Protein AF-A0A2U1XRM4-F1 (afdb_monomer_lite)

pLDDT: mean 94.79, std 5.96, range [63.81, 98.62]

Radius of gyration: 13.62 Å; chains: 1; bounding box: 28×31×37 Å

Structure (mmCIF, N/CA/C/O backbone):
data_AF-A0A2U1XRM4-F1
#
_entry.id   AF-A0A2U1XRM4-F1
#
loop_
_atom_site.group_PDB
_atom_site.id
_atom_site.type_symbol
_atom_site.label_atom_id
_atom_site.label_alt_id
_atom_site.label_comp_id
_atom_site.label_asym_id
_atom_site.label_entity_id
_atom_site.label_seq_id
_atom_site.pdbx_PDB_ins_code
_atom_site.Cartn_x
_atom_site.Cartn_y
_atom_site.Cartn_z
_atom_site.occupancy
_atom_site.B_iso_or_equiv
_atom_site.auth_seq_id
_atom_site.auth_comp_id
_atom_site.auth_asym_id
_atom_site.auth_atom_id
_atom_site.pdbx_PDB_model_num
ATOM 1 N N . MET A 1 1 ? -5.934 -9.356 20.407 1.00 68.31 1 MET A N 1
ATOM 2 C CA . MET A 1 1 ? -4.690 -8.713 19.932 1.00 68.31 1 MET A CA 1
ATOM 3 C C . MET A 1 1 ? -5.066 -7.743 18.836 1.00 68.31 1 MET A C 1
ATOM 5 O O . MET A 1 1 ? -5.880 -8.115 17.998 1.00 68.31 1 MET A O 1
ATOM 9 N N . THR A 1 2 ? -4.521 -6.530 18.866 1.00 85.44 2 THR A N 1
ATOM 10 C CA . THR A 1 2 ? -4.660 -5.572 17.763 1.00 85.44 2 THR A CA 1
ATOM 11 C C . THR A 1 2 ? -3.985 -6.150 16.524 1.00 85.44 2 THR A C 1
ATOM 13 O O . THR A 1 2 ? -2.860 -6.638 16.618 1.00 85.44 2 THR A O 1
ATOM 16 N N . LYS A 1 3 ? -4.682 -6.158 15.387 1.00 94.06 3 LYS A N 1
ATOM 17 C CA . LYS A 1 3 ? -4.118 -6.610 14.112 1.00 94.06 3 LYS A CA 1
ATOM 18 C C . LYS A 1 3 ? -3.291 -5.484 13.502 1.00 94.06 3 LYS A C 1
ATOM 20 O O . LYS A 1 3 ? -3.666 -4.318 13.617 1.00 94.06 3 LYS A O 1
ATOM 25 N N . ILE A 1 4 ? -2.186 -5.849 12.863 1.00 95.44 4 ILE A N 1
ATOM 26 C CA . ILE A 1 4 ? -1.272 -4.902 12.228 1.00 95.44 4 ILE A CA 1
ATOM 27 C C . ILE A 1 4 ? -1.411 -5.017 10.711 1.00 95.44 4 ILE A C 1
ATOM 29 O O . ILE A 1 4 ? -1.248 -6.105 10.156 1.00 95.44 4 ILE A O 1
ATOM 33 N N . LEU A 1 5 ? -1.691 -3.897 10.049 1.00 97.06 5 LEU A N 1
ATOM 34 C CA . LEU A 1 5 ? -1.622 -3.765 8.596 1.00 97.06 5 LEU A CA 1
ATOM 35 C C . LEU A 1 5 ? -0.330 -3.029 8.244 1.00 97.06 5 LEU A C 1
ATOM 37 O O . LEU A 1 5 ? -0.226 -1.828 8.482 1.00 97.06 5 LEU A O 1
ATOM 41 N N . ALA A 1 6 ? 0.645 -3.732 7.678 1.00 97.44 6 ALA A N 1
ATOM 42 C CA . ALA A 1 6 ? 1.865 -3.115 7.178 1.00 97.44 6 ALA A CA 1
ATOM 43 C C . ALA A 1 6 ? 1.709 -2.761 5.695 1.00 97.44 6 ALA A C 1
ATOM 45 O O . ALA A 1 6 ? 1.198 -3.558 4.908 1.00 97.44 6 ALA A O 1
ATOM 46 N N . LEU A 1 7 ? 2.165 -1.580 5.293 1.00 97.94 7 LEU A N 1
ATOM 47 C CA . LEU A 1 7 ? 2.105 -1.113 3.913 1.00 97.94 7 LEU A CA 1
ATOM 48 C C . LEU A 1 7 ? 3.434 -0.506 3.490 1.00 97.94 7 LEU A C 1
ATOM 50 O O . LEU A 1 7 ? 4.063 0.214 4.259 1.00 97.94 7 LEU A O 1
ATOM 54 N N . ASP A 1 8 ? 3.838 -0.769 2.255 1.00 97.75 8 ASP A N 1
ATOM 55 C CA . ASP A 1 8 ? 4.970 -0.092 1.637 1.00 97.75 8 ASP A CA 1
ATOM 56 C C . ASP A 1 8 ? 4.626 1.372 1.337 1.00 97.75 8 ASP A C 1
ATOM 58 O O . ASP A 1 8 ? 3.667 1.671 0.625 1.00 97.75 8 ASP A O 1
ATOM 62 N N . GLY A 1 9 ? 5.411 2.287 1.895 1.00 96.81 9 GLY A N 1
ATOM 63 C CA . GLY A 1 9 ? 5.320 3.723 1.655 1.00 96.81 9 GLY A CA 1
ATOM 64 C C . GLY A 1 9 ? 6.439 4.261 0.771 1.00 96.81 9 GLY A C 1
ATOM 65 O O . GLY A 1 9 ? 6.634 5.479 0.719 1.00 96.81 9 GLY A O 1
ATOM 66 N N . SER A 1 10 ? 7.196 3.393 0.098 1.00 96.25 10 SER A N 1
ATOM 67 C CA . SER A 1 10 ? 8.307 3.827 -0.735 1.00 96.25 10 SER A CA 1
ATOM 68 C C . SER A 1 10 ? 7.783 4.536 -1.990 1.00 96.25 10 SER A C 1
ATOM 70 O O . SER A 1 10 ? 6.912 4.046 -2.709 1.00 96.25 10 SER A O 1
ATOM 72 N N . GLU A 1 11 ? 8.319 5.717 -2.285 1.00 97.00 11 GLU A N 1
ATOM 73 C CA . GLU A 1 11 ? 8.013 6.451 -3.515 1.00 97.00 11 GLU A CA 1
ATOM 74 C C . GLU A 1 11 ? 9.293 6.592 -4.327 1.00 97.00 11 GLU A C 1
ATOM 76 O O . GLU A 1 11 ? 10.258 7.224 -3.895 1.00 97.00 11 GLU A O 1
ATOM 81 N N . SER A 1 12 ? 9.333 5.935 -5.485 1.00 95.56 12 SER A N 1
ATOM 82 C CA . SER A 1 12 ? 10.528 5.880 -6.323 1.00 95.56 12 SER A CA 1
ATOM 83 C C . SER A 1 12 ? 10.185 5.481 -7.760 1.00 95.56 12 SER A C 1
ATOM 85 O O . SER A 1 12 ? 9.026 5.350 -8.153 1.00 95.56 12 SER A O 1
ATOM 87 N N . ILE A 1 13 ? 11.212 5.210 -8.570 1.00 94.31 13 ILE A N 1
ATOM 88 C CA . ILE A 1 13 ? 11.011 4.608 -9.895 1.00 94.31 13 ILE A CA 1
ATOM 89 C C . ILE A 1 13 ? 10.298 3.245 -9.818 1.00 94.31 13 ILE A C 1
ATOM 91 O O . ILE A 1 13 ? 9.657 2.850 -10.792 1.00 94.31 13 ILE A O 1
ATOM 95 N N . HIS A 1 14 ? 10.369 2.559 -8.671 1.00 95.25 14 HIS A N 1
ATOM 96 C CA . HIS A 1 14 ? 9.743 1.257 -8.438 1.00 95.25 14 HIS A CA 1
ATOM 97 C C . HIS A 1 14 ? 8.573 1.310 -7.454 1.00 95.25 14 HIS A C 1
ATOM 99 O O . HIS A 1 14 ? 7.599 0.601 -7.674 1.00 95.25 14 HIS A O 1
ATOM 105 N N . GLY A 1 15 ? 8.654 2.123 -6.403 1.00 93.19 15 GLY A N 1
ATOM 106 C CA . GLY A 1 15 ? 7.620 2.240 -5.372 1.00 93.19 15 GLY A CA 1
ATOM 107 C C . GLY A 1 15 ? 6.494 3.187 -5.780 1.00 93.19 15 GLY A C 1
ATOM 108 O O . GLY A 1 15 ? 6.696 4.082 -6.606 1.00 93.19 15 GLY A O 1
ATOM 109 N N . ARG A 1 16 ? 5.293 2.974 -5.239 1.00 98.06 16 ARG A N 1
ATOM 110 C CA . ARG A 1 16 ? 4.104 3.812 -5.481 1.00 98.06 16 ARG A CA 1
ATOM 111 C C . ARG A 1 16 ? 3.428 4.210 -4.170 1.00 98.06 16 ARG A C 1
ATOM 113 O O . ARG A 1 16 ? 2.209 4.075 -4.028 1.00 98.06 16 ARG A O 1
ATOM 120 N N . GLY A 1 17 ? 4.217 4.707 -3.223 1.00 97.38 17 GLY A N 1
ATOM 121 C CA . GLY A 1 17 ? 3.771 5.175 -1.916 1.00 97.38 17 GLY A CA 1
ATOM 122 C C . GLY A 1 17 ? 2.558 6.104 -1.995 1.00 97.38 17 GLY A C 1
ATOM 123 O O . GLY A 1 17 ? 1.590 5.887 -1.274 1.00 97.38 17 GLY A O 1
ATOM 124 N N . PHE A 1 18 ? 2.507 7.059 -2.932 1.00 98.19 18 PHE A N 1
ATOM 125 C CA . PHE A 1 18 ? 1.324 7.927 -3.067 1.00 98.19 18 PHE A CA 1
ATOM 126 C C . PHE A 1 18 ? 0.036 7.191 -3.441 1.00 98.19 18 PHE A C 1
ATOM 128 O O . PHE A 1 18 ? -1.041 7.557 -2.962 1.00 98.19 18 PHE A O 1
ATOM 135 N N . LEU A 1 19 ? 0.115 6.160 -4.288 1.00 98.19 19 LEU A N 1
ATOM 136 C CA . LEU A 1 19 ? -1.056 5.342 -4.613 1.00 98.19 19 LEU A CA 1
ATOM 137 C C . LEU A 1 19 ? -1.492 4.513 -3.407 1.00 98.19 19 LEU A C 1
ATOM 139 O O . LEU A 1 19 ? -2.693 4.379 -3.177 1.00 98.19 19 LEU A O 1
ATOM 143 N N . VAL A 1 20 ? -0.541 4.022 -2.610 1.00 98.44 20 VAL A N 1
ATOM 144 C CA . VAL A 1 20 ? -0.841 3.336 -1.349 1.00 98.44 20 VAL A CA 1
ATOM 145 C C . VAL A 1 20 ? -1.555 4.288 -0.387 1.00 98.44 20 VAL A C 1
ATOM 147 O O . VAL A 1 20 ? -2.641 3.951 0.077 1.00 98.44 20 VAL A O 1
ATOM 150 N N . VAL A 1 21 ? -1.049 5.507 -0.164 1.00 98.19 21 VAL A N 1
ATOM 151 C CA . VAL A 1 21 ? -1.734 6.508 0.682 1.00 98.19 21 VAL A CA 1
ATOM 152 C C . VAL A 1 21 ? -3.132 6.822 0.148 1.00 98.19 21 VAL A C 1
ATOM 154 O O . VAL A 1 21 ? -4.107 6.800 0.896 1.00 98.19 21 VAL A O 1
ATOM 157 N N . SER A 1 22 ? -3.259 7.034 -1.163 1.00 98.44 22 SER A N 1
ATOM 158 C CA . SER A 1 22 ? -4.551 7.308 -1.806 1.00 98.44 22 SER A CA 1
ATOM 159 C C . SER A 1 22 ? -5.548 6.162 -1.624 1.00 98.44 22 SER A C 1
ATOM 161 O O . SER A 1 22 ? -6.750 6.399 -1.524 1.00 98.44 22 SER A O 1
ATOM 163 N N . SER A 1 23 ? -5.067 4.917 -1.570 1.00 98.50 23 SER A N 1
ATOM 164 C CA . SER A 1 23 ? -5.916 3.739 -1.382 1.00 98.50 23 SER A CA 1
ATOM 165 C C . SER A 1 23 ? -6.539 3.655 0.013 1.00 98.50 23 SER A C 1
ATOM 167 O O . SER A 1 23 ? -7.647 3.138 0.150 1.00 98.50 23 SER A O 1
ATOM 169 N N . LEU A 1 24 ? -5.884 4.228 1.031 1.00 98.19 24 LEU A N 1
ATOM 170 C CA . LEU A 1 24 ? -6.375 4.218 2.411 1.00 98.19 24 LEU A CA 1
ATOM 171 C C . LEU A 1 24 ? -7.701 4.967 2.564 1.00 98.19 24 LEU A C 1
ATOM 173 O O . LEU A 1 24 ? -8.576 4.518 3.303 1.00 98.19 24 LEU A O 1
ATOM 177 N N . TYR A 1 25 ? -7.902 6.059 1.815 1.00 98.12 25 TYR A N 1
ATOM 178 C CA . TYR A 1 25 ? -9.168 6.806 1.804 1.00 98.12 25 TYR A CA 1
ATOM 179 C C . TYR A 1 25 ? -10.373 5.942 1.394 1.00 98.12 25 TYR A C 1
ATOM 181 O O . TYR A 1 25 ? -11.505 6.246 1.763 1.00 98.12 25 TYR A O 1
ATOM 189 N N . TRP A 1 26 ? -10.144 4.843 0.672 1.00 97.94 26 TRP A N 1
ATOM 190 C CA . TRP A 1 26 ? -11.194 3.935 0.207 1.00 97.94 26 TRP A CA 1
ATOM 191 C C . TRP A 1 26 ? -11.470 2.767 1.157 1.00 97.94 26 TRP A C 1
ATOM 193 O O . TRP A 1 26 ? -12.375 1.971 0.901 1.00 97.94 26 TRP A O 1
ATOM 203 N N . CYS A 1 27 ? -10.721 2.659 2.256 1.00 96.31 27 CYS A N 1
ATOM 204 C CA . CYS A 1 27 ? -10.906 1.611 3.254 1.00 96.31 27 CYS A CA 1
ATOM 205 C C . CYS A 1 27 ? -10.895 2.108 4.705 1.00 96.31 27 CYS A C 1
ATOM 207 O O . CYS A 1 27 ? -10.873 1.273 5.602 1.00 96.31 27 CYS A O 1
ATOM 209 N N . VAL A 1 28 ? -10.991 3.425 4.940 1.00 96.94 28 VAL A N 1
ATOM 210 C CA . VAL A 1 28 ? -10.981 4.073 6.272 1.00 96.94 28 VAL A CA 1
ATOM 211 C C . VAL A 1 28 ? -11.837 3.334 7.303 1.00 96.94 28 VAL A C 1
ATOM 213 O O . VAL A 1 28 ? -11.356 3.019 8.385 1.00 96.94 28 VAL A O 1
ATOM 216 N N . GLU A 1 29 ? -13.078 2.998 6.946 1.00 94.94 29 GLU A N 1
ATOM 217 C CA . GLU A 1 29 ? -14.032 2.290 7.815 1.00 94.94 29 GLU A CA 1
ATOM 218 C C . GLU A 1 29 ? -13.521 0.933 8.325 1.00 94.94 29 GLU A C 1
ATOM 220 O O . GLU A 1 29 ? -13.876 0.507 9.416 1.00 94.94 29 GLU A O 1
ATOM 225 N N . ALA A 1 30 ? -12.687 0.240 7.548 1.00 94.44 30 ALA A N 1
ATOM 226 C CA . ALA A 1 30 ? -12.128 -1.053 7.928 1.00 94.44 30 ALA A CA 1
ATOM 227 C C . ALA A 1 30 ? -10.828 -0.930 8.729 1.00 94.44 30 ALA A C 1
ATOM 229 O O . ALA A 1 30 ? -10.369 -1.925 9.278 1.00 94.44 30 ALA A O 1
ATOM 230 N N . LEU A 1 31 ? -10.237 0.264 8.807 1.00 94.44 31 LEU A N 1
ATOM 231 C CA . LEU A 1 31 ? -9.013 0.511 9.573 1.00 94.44 31 LEU A CA 1
ATOM 232 C C . LEU A 1 31 ? -9.299 0.803 11.053 1.00 94.44 31 LEU A C 1
ATOM 234 O O . LEU A 1 31 ? -8.364 0.942 11.842 1.00 94.44 31 LEU A O 1
ATOM 238 N N . GLU A 1 32 ? -10.570 0.892 11.455 1.00 91.75 32 GLU A N 1
ATOM 239 C CA . GLU A 1 32 ? -10.937 1.102 12.852 1.00 91.75 32 GLU A CA 1
ATOM 240 C C . GLU A 1 32 ? -10.409 -0.042 13.734 1.00 91.75 32 GLU A C 1
ATOM 242 O O . GLU A 1 32 ? -10.683 -1.220 13.509 1.00 91.75 32 GLU A O 1
ATOM 247 N N . GLY A 1 33 ? -9.614 0.308 14.749 1.00 90.31 33 GLY A N 1
ATOM 248 C CA . GLY A 1 33 ? -9.001 -0.667 15.655 1.00 90.31 33 GLY A CA 1
ATOM 249 C C . GLY A 1 33 ? -7.821 -1.453 15.067 1.00 90.31 33 GLY A C 1
ATOM 250 O O . GLY A 1 33 ? -7.344 -2.379 15.724 1.00 90.31 33 GLY A O 1
ATOM 251 N N . ILE A 1 34 ? -7.330 -1.091 13.876 1.00 94.38 34 ILE A N 1
ATOM 252 C CA . ILE A 1 34 ? -6.145 -1.678 13.235 1.00 94.38 34 ILE A CA 1
ATOM 253 C C . ILE A 1 34 ? -4.923 -0.782 13.475 1.00 94.38 34 ILE A C 1
ATOM 255 O O . ILE A 1 34 ? -5.001 0.437 13.338 1.00 94.38 34 ILE A O 1
ATOM 259 N N . ASP A 1 35 ? -3.778 -1.381 13.814 1.00 94.06 35 ASP A N 1
ATOM 260 C CA . ASP A 1 35 ? -2.488 -0.676 13.820 1.00 94.06 35 ASP A CA 1
ATOM 261 C C . ASP A 1 35 ? -1.935 -0.653 12.391 1.00 94.06 35 ASP A C 1
ATOM 263 O O . ASP A 1 35 ? -1.451 -1.667 11.884 1.00 94.06 35 ASP A O 1
ATOM 267 N N . VAL A 1 36 ? -2.056 0.485 11.710 1.00 96.12 36 VAL A N 1
ATOM 268 C CA . VAL A 1 36 ? -1.562 0.631 10.339 1.00 96.12 36 VAL A CA 1
ATOM 269 C C . VAL A 1 36 ? -0.146 1.198 10.364 1.00 96.12 36 VAL A C 1
ATOM 271 O O . VAL A 1 36 ? 0.098 2.302 10.858 1.00 96.12 36 VAL A O 1
ATOM 274 N N . ARG A 1 37 ? 0.796 0.450 9.792 1.00 96.38 37 ARG A N 1
ATOM 275 C CA . ARG A 1 37 ? 2.214 0.805 9.721 1.00 96.38 37 ARG A CA 1
ATOM 276 C C . ARG A 1 37 ? 2.611 1.075 8.283 1.00 96.38 37 ARG A C 1
ATOM 278 O O . ARG A 1 37 ? 2.413 0.219 7.428 1.00 96.38 37 ARG A O 1
ATOM 285 N N . ILE A 1 38 ? 3.199 2.236 8.028 1.00 97.00 38 ILE A N 1
ATOM 286 C CA . ILE A 1 38 ? 3.717 2.594 6.708 1.00 97.00 38 ILE A CA 1
ATOM 287 C C . ILE A 1 38 ? 5.239 2.499 6.752 1.00 97.00 38 ILE A C 1
ATOM 289 O O . ILE A 1 38 ? 5.893 3.258 7.470 1.00 97.00 38 ILE A O 1
ATOM 293 N N . LEU A 1 39 ? 5.782 1.527 6.029 1.00 96.12 39 LEU A N 1
ATOM 294 C CA . LEU A 1 39 ? 7.196 1.168 6.017 1.00 96.12 39 LEU A CA 1
ATOM 295 C C . LEU A 1 39 ? 7.936 1.907 4.897 1.00 96.12 39 LEU A C 1
ATOM 297 O O . LEU A 1 39 ? 7.330 2.305 3.905 1.00 96.12 39 LEU A O 1
ATOM 301 N N . ASP A 1 40 ? 9.250 2.071 5.038 1.00 94.62 40 ASP A N 1
ATOM 302 C CA . ASP A 1 40 ? 10.152 2.555 3.977 1.00 94.62 40 ASP A CA 1
ATOM 303 C C . ASP A 1 40 ? 9.806 3.952 3.413 1.00 94.62 40 ASP A C 1
ATOM 305 O O . ASP A 1 40 ? 10.190 4.320 2.295 1.00 94.62 40 ASP A O 1
ATOM 309 N N . VAL A 1 41 ? 9.112 4.779 4.204 1.00 94.56 41 VAL A N 1
ATOM 310 C CA . VAL A 1 41 ? 8.813 6.173 3.849 1.00 94.56 41 VAL A CA 1
ATOM 311 C C . VAL A 1 41 ? 10.097 6.995 3.915 1.00 94.56 41 VAL A C 1
ATOM 313 O O . VAL A 1 41 ? 10.574 7.367 4.985 1.00 94.56 41 VAL A O 1
ATOM 316 N N . THR A 1 42 ? 10.649 7.304 2.746 1.00 91.81 42 THR A N 1
ATOM 317 C CA . THR A 1 42 ? 11.847 8.151 2.595 1.00 91.81 42 THR A CA 1
ATOM 318 C C . THR A 1 42 ? 11.540 9.506 1.953 1.00 91.81 42 THR A C 1
ATOM 320 O O . THR A 1 42 ? 12.314 10.452 2.097 1.00 91.81 42 THR A O 1
ATOM 323 N N . SER A 1 43 ? 10.397 9.630 1.271 1.00 94.25 43 SER A N 1
ATOM 324 C CA . SER A 1 43 ? 9.949 10.874 0.641 1.00 94.25 43 SER A CA 1
ATOM 325 C C . SER A 1 43 ? 9.210 11.768 1.635 1.00 94.25 43 SER A C 1
ATOM 327 O O . SER A 1 43 ? 8.226 11.356 2.254 1.00 94.25 43 SER A O 1
ATOM 329 N N . ARG A 1 44 ? 9.633 13.036 1.729 1.00 95.56 44 ARG A N 1
ATOM 330 C CA . ARG A 1 44 ? 8.944 14.056 2.534 1.00 95.56 44 ARG A CA 1
ATOM 331 C C . ARG A 1 44 ? 7.508 14.285 2.066 1.00 95.56 44 ARG A C 1
ATOM 333 O O . ARG A 1 44 ? 6.641 14.553 2.892 1.00 95.56 44 ARG A O 1
ATOM 340 N N . ASP A 1 45 ? 7.254 14.174 0.769 1.00 97.12 45 ASP A N 1
ATOM 341 C CA . ASP A 1 45 ? 5.927 14.442 0.225 1.00 97.12 45 ASP A CA 1
ATOM 342 C C . ASP A 1 45 ? 4.953 13.297 0.550 1.00 97.12 45 ASP A C 1
ATOM 344 O O . ASP A 1 45 ? 3.783 13.548 0.833 1.00 97.12 45 ASP A O 1
ATOM 348 N N . VAL A 1 46 ? 5.441 12.049 0.612 1.00 97.00 46 VAL A N 1
ATOM 349 C CA . VAL A 1 46 ? 4.648 10.911 1.114 1.00 97.00 46 VAL A CA 1
ATOM 350 C C . VAL A 1 46 ? 4.347 11.084 2.598 1.00 97.00 46 VAL A C 1
ATOM 352 O O . VAL A 1 46 ? 3.200 10.909 3.001 1.00 97.00 46 VAL A O 1
ATOM 355 N N . GLN A 1 47 ? 5.339 11.482 3.404 1.00 97.06 47 GLN A N 1
ATOM 356 C CA . GLN A 1 47 ? 5.114 11.790 4.820 1.00 97.06 47 GLN A CA 1
ATOM 357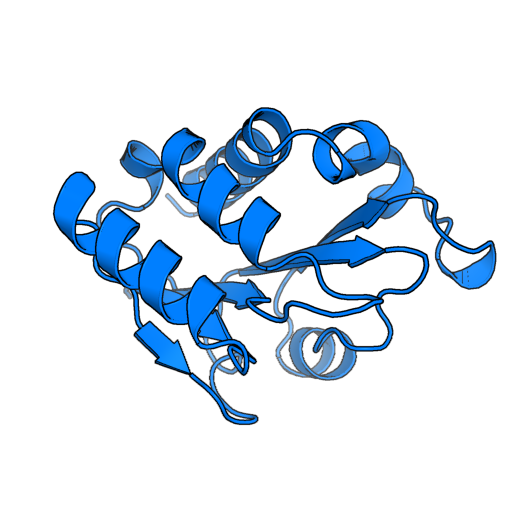 C C . GLN A 1 47 ? 4.030 12.863 4.990 1.00 97.06 47 GLN A C 1
ATOM 359 O O . GLN A 1 47 ? 3.112 12.681 5.782 1.00 97.06 47 GLN A O 1
ATOM 364 N N . LEU A 1 48 ? 4.086 13.945 4.207 1.00 97.94 48 LEU A N 1
ATOM 365 C CA . LEU A 1 48 ? 3.075 15.001 4.254 1.00 97.94 48 LEU A CA 1
ATOM 366 C C . LEU A 1 48 ? 1.681 14.483 3.865 1.00 97.94 48 LEU A C 1
ATOM 368 O O . LEU A 1 48 ? 0.697 14.843 4.506 1.00 97.94 48 LEU A O 1
ATOM 372 N N . ALA A 1 49 ? 1.581 13.626 2.846 1.00 98.31 49 ALA A N 1
ATOM 373 C CA . ALA A 1 49 ? 0.309 13.019 2.454 1.00 98.31 49 ALA A CA 1
ATOM 374 C C . ALA A 1 49 ? -0.268 12.110 3.554 1.00 98.31 49 ALA A C 1
ATOM 376 O O . ALA A 1 49 ? -1.475 12.113 3.783 1.00 98.31 49 ALA A O 1
ATOM 377 N N . LEU A 1 50 ? 0.588 11.370 4.265 1.00 98.12 50 LEU A N 1
ATOM 378 C CA . LEU A 1 50 ? 0.194 10.568 5.424 1.00 98.12 50 LEU A CA 1
ATOM 379 C C . LEU A 1 50 ? -0.291 11.446 6.583 1.00 98.12 50 LEU A C 1
ATOM 381 O O . LEU A 1 50 ? -1.305 11.130 7.200 1.00 98.12 50 LEU A O 1
ATOM 385 N N . ASP A 1 51 ? 0.389 12.560 6.857 1.00 97.75 51 ASP A N 1
ATOM 386 C CA . ASP A 1 51 ? -0.022 13.510 7.895 1.00 97.75 51 ASP A CA 1
ATOM 387 C C . ASP A 1 51 ? -1.397 14.121 7.579 1.00 97.75 51 ASP A C 1
ATOM 389 O O . ASP A 1 51 ? -2.256 14.197 8.460 1.00 97.75 51 ASP A O 1
ATOM 393 N N . VAL A 1 52 ? -1.636 14.488 6.314 1.00 98.25 52 VAL A N 1
ATOM 394 C CA . VAL A 1 52 ? -2.946 14.967 5.837 1.00 98.25 52 VAL A CA 1
ATOM 395 C C . VAL A 1 52 ? -4.012 13.885 5.987 1.00 98.25 52 VAL A C 1
ATOM 397 O O . VAL A 1 52 ? -5.067 14.159 6.549 1.00 98.25 52 VAL A O 1
ATOM 400 N N . PHE A 1 53 ? -3.727 12.645 5.582 1.00 98.00 53 PHE A N 1
ATOM 401 C CA . PHE A 1 53 ? -4.661 11.530 5.751 1.00 98.00 53 PHE A CA 1
ATOM 402 C C . PHE A 1 53 ? -5.057 11.320 7.220 1.00 98.00 53 PHE A C 1
ATOM 404 O O . PHE A 1 53 ? -6.241 11.160 7.524 1.00 98.00 53 PHE A O 1
ATOM 411 N N . GLN A 1 54 ? -4.089 11.341 8.143 1.00 97.31 54 GLN A N 1
ATOM 412 C CA . GLN A 1 54 ? -4.371 11.196 9.574 1.00 97.31 54 GLN A CA 1
ATOM 413 C C . GLN A 1 54 ? -5.229 12.349 10.102 1.00 97.31 54 GLN A C 1
ATOM 415 O O . GLN A 1 54 ? -6.135 12.122 10.905 1.00 97.31 54 GLN A O 1
ATOM 420 N N . TRP A 1 55 ? -4.961 13.579 9.654 1.00 97.56 55 TRP A N 1
ATOM 421 C CA . TRP A 1 55 ? -5.742 14.753 10.036 1.00 97.56 55 TRP A CA 1
ATOM 422 C C . TRP A 1 55 ? -7.180 14.694 9.496 1.00 97.56 55 TRP A C 1
ATOM 424 O O . TRP A 1 55 ? -8.117 14.925 10.257 1.00 97.56 55 TRP A O 1
ATOM 434 N N . ASP A 1 56 ? -7.354 14.326 8.224 1.00 98.12 56 ASP A N 1
ATOM 435 C CA . ASP A 1 56 ? -8.656 14.248 7.548 1.00 98.12 56 ASP A CA 1
ATOM 436 C C . ASP A 1 56 ? -9.558 13.154 8.132 1.00 98.12 56 ASP A C 1
ATOM 438 O O . ASP A 1 56 ? -10.770 13.331 8.258 1.00 98.12 56 ASP A O 1
ATOM 442 N N . THR A 1 57 ? -8.979 11.988 8.433 1.00 96.81 57 THR A N 1
ATOM 443 C CA . THR A 1 57 ? -9.746 10.765 8.727 1.00 96.81 57 THR A CA 1
ATOM 444 C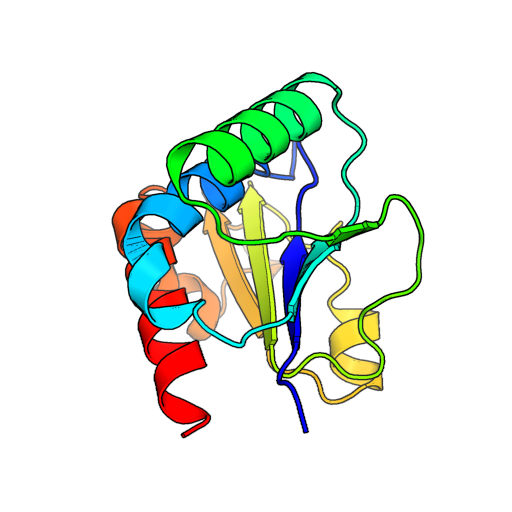 C . THR A 1 57 ? -9.752 10.382 10.202 1.00 96.81 57 THR A C 1
ATOM 446 O O . THR A 1 57 ? -10.593 9.592 10.628 1.00 96.81 57 THR A O 1
ATOM 449 N N . GLY A 1 58 ? -8.804 10.896 10.990 1.00 95.94 58 GLY A N 1
ATOM 450 C CA . GLY A 1 58 ? -8.585 10.487 12.377 1.00 95.94 58 GLY A CA 1
ATOM 451 C C . GLY A 1 58 ? -7.986 9.083 12.545 1.00 95.94 58 GLY A C 1
ATOM 452 O O . GLY A 1 58 ? -7.725 8.674 13.680 1.00 95.94 58 GLY A O 1
ATOM 453 N N . VAL A 1 59 ? -7.741 8.343 11.455 1.00 94.94 59 VAL A N 1
ATOM 454 C CA . VAL A 1 59 ? -7.058 7.043 11.496 1.00 94.94 59 VAL A CA 1
ATOM 455 C C . VAL A 1 59 ? -5.605 7.272 11.889 1.00 94.94 59 VAL A C 1
ATOM 457 O O . VAL A 1 59 ? -4.900 8.056 11.262 1.00 94.94 59 VAL A O 1
ATOM 460 N N . ARG A 1 60 ? -5.145 6.577 12.931 1.00 92.00 60 ARG A N 1
ATOM 461 C CA . ARG A 1 60 ? -3.752 6.660 13.380 1.00 92.00 60 ARG A CA 1
ATOM 462 C C . ARG A 1 60 ? -2.882 5.733 12.546 1.00 92.00 60 ARG A C 1
ATOM 464 O O . ARG A 1 60 ? -3.175 4.546 12.437 1.00 92.00 60 ARG A O 1
ATOM 471 N N . LEU A 1 61 ? -1.800 6.281 12.015 1.00 94.12 61 LEU A N 1
ATOM 472 C CA . LEU A 1 61 ? -0.779 5.568 11.266 1.00 94.12 61 LEU A CA 1
ATOM 473 C C . LEU A 1 61 ? 0.560 5.690 11.995 1.00 94.12 61 LEU A C 1
ATOM 475 O O . LEU A 1 61 ? 0.888 6.733 12.561 1.00 94.12 61 LEU A O 1
ATOM 479 N N . THR A 1 62 ? 1.373 4.643 11.928 1.00 93.81 62 THR A N 1
ATOM 480 C CA . THR A 1 62 ? 2.762 4.696 12.388 1.00 93.81 62 THR A CA 1
ATOM 481 C C . THR A 1 62 ? 3.693 4.639 11.189 1.00 93.81 62 THR A C 1
ATOM 483 O O . THR A 1 62 ? 3.690 3.657 10.452 1.00 93.81 62 THR A O 1
ATOM 486 N N . VAL A 1 63 ? 4.524 5.662 11.002 1.00 94.12 63 VAL A N 1
ATOM 487 C CA . VAL A 1 63 ? 5.556 5.645 9.958 1.00 94.12 63 VAL A CA 1
ATOM 488 C C . VAL A 1 63 ? 6.841 5.028 10.506 1.00 94.12 63 VAL A C 1
ATOM 490 O O . VAL A 1 63 ? 7.322 5.421 11.572 1.00 94.12 63 VAL A O 1
ATOM 493 N N . ARG A 1 64 ? 7.385 4.044 9.785 1.00 86.56 64 ARG A N 1
ATOM 494 C CA . ARG A 1 64 ? 8.630 3.339 10.115 1.00 86.56 64 ARG A CA 1
ATOM 495 C C . ARG A 1 64 ? 9.625 3.480 8.958 1.00 86.56 64 ARG A C 1
ATOM 497 O O . ARG A 1 64 ? 9.417 2.878 7.906 1.00 86.56 64 ARG A O 1
ATOM 504 N N . PRO A 1 65 ? 10.681 4.293 9.112 1.00 74.19 65 PRO A N 1
ATOM 505 C CA . PRO A 1 65 ? 11.675 4.494 8.061 1.00 74.19 65 PRO A CA 1
ATOM 506 C C . PRO A 1 65 ? 12.708 3.352 7.957 1.00 74.19 65 PRO A C 1
ATOM 508 O O . PRO A 1 65 ? 13.551 3.393 7.067 1.00 74.19 65 PRO A O 1
ATOM 511 N N . ASP A 1 66 ? 12.685 2.365 8.859 1.00 71.25 66 ASP A N 1
ATOM 512 C CA . ASP A 1 66 ? 13.722 1.347 9.065 1.00 71.25 66 ASP A CA 1
ATOM 513 C C . ASP A 1 66 ? 13.214 -0.103 8.977 1.00 71.25 66 ASP A C 1
ATOM 515 O O . ASP A 1 66 ? 12.014 -0.357 8.892 1.00 71.25 66 ASP A O 1
ATOM 519 N N . ALA A 1 67 ? 14.158 -1.055 8.950 1.00 63.81 67 ALA A N 1
ATOM 520 C CA . ALA A 1 67 ? 14.003 -2.471 8.581 1.00 63.81 67 ALA A CA 1
ATOM 521 C C . ALA A 1 67 ? 13.103 -3.331 9.495 1.00 63.81 67 ALA A C 1
ATOM 523 O O . ALA A 1 67 ? 12.952 -4.517 9.232 1.00 63.81 67 ALA A O 1
ATOM 524 N N . GLU A 1 68 ? 12.486 -2.757 10.524 1.00 77.50 68 GLU A N 1
ATOM 525 C CA . GLU A 1 68 ? 11.605 -3.470 11.455 1.00 77.50 68 GLU A CA 1
ATOM 526 C C . GLU A 1 68 ? 10.126 -3.188 11.144 1.00 77.50 68 GLU A C 1
ATOM 528 O O . GLU A 1 68 ? 9.787 -2.241 10.426 1.00 77.50 68 GLU A O 1
ATOM 533 N N . GLY A 1 69 ? 9.220 -3.998 11.699 1.00 79.06 69 GLY A N 1
ATOM 534 C CA . GLY A 1 69 ? 7.785 -3.697 11.689 1.00 79.06 69 GLY A CA 1
ATOM 535 C C . GLY A 1 69 ? 6.885 -4.738 11.034 1.00 79.06 69 GLY A C 1
ATOM 536 O O . GLY A 1 69 ? 5.662 -4.568 11.110 1.00 79.06 69 GLY A O 1
ATOM 537 N N . LEU A 1 70 ? 7.452 -5.805 10.457 1.00 91.56 70 LEU A N 1
ATOM 538 C CA . LEU A 1 70 ? 6.692 -6.938 9.918 1.00 91.56 70 LEU A CA 1
ATOM 539 C C . LEU A 1 70 ? 6.490 -8.090 10.906 1.00 91.56 70 LEU A C 1
ATOM 541 O O . LEU A 1 70 ? 5.621 -8.916 10.638 1.00 91.56 70 LEU A O 1
ATOM 545 N N . GLU A 1 71 ? 7.208 -8.155 12.036 1.00 87.56 71 GLU A N 1
ATOM 546 C CA . GLU A 1 71 ? 7.262 -9.376 12.865 1.00 87.56 71 GLU A CA 1
ATOM 547 C C . GLU A 1 71 ? 5.915 -9.821 13.467 1.00 87.56 71 GLU A C 1
ATOM 549 O O . GLU A 1 71 ? 5.779 -10.980 13.844 1.00 87.56 71 GLU A O 1
ATOM 554 N N . ASP A 1 72 ? 4.907 -8.945 13.476 1.00 89.19 72 ASP A N 1
ATOM 555 C CA . ASP A 1 72 ? 3.541 -9.222 13.948 1.00 89.19 72 ASP A CA 1
ATOM 556 C C . ASP A 1 72 ? 2.457 -8.771 12.943 1.00 89.19 72 ASP A C 1
ATOM 558 O O . ASP A 1 72 ? 1.277 -8.630 13.287 1.00 89.19 72 ASP A O 1
ATOM 562 N N . ALA A 1 73 ? 2.843 -8.479 11.697 1.00 95.31 73 ALA A N 1
ATOM 563 C CA . ALA A 1 73 ? 1.909 -8.012 10.680 1.00 95.31 73 ALA A CA 1
ATOM 564 C C . ALA A 1 73 ? 0.912 -9.115 10.293 1.00 95.31 73 ALA A C 1
ATOM 566 O O . ALA A 1 73 ? 1.278 -10.244 9.986 1.00 95.31 73 ALA A O 1
ATOM 567 N N . ALA A 1 74 ? -0.376 -8.776 10.258 1.00 96.50 74 ALA A N 1
ATOM 568 C CA . ALA A 1 74 ? -1.415 -9.672 9.756 1.00 96.50 74 ALA A CA 1
ATOM 569 C C . ALA A 1 74 ? -1.511 -9.648 8.220 1.00 96.50 74 ALA A C 1
ATOM 571 O O . ALA A 1 74 ? -2.086 -10.560 7.631 1.00 96.50 74 ALA A O 1
ATOM 572 N N . LEU A 1 75 ? -0.969 -8.605 7.583 1.00 97.62 75 LEU A N 1
ATOM 573 C CA . LEU A 1 75 ? -0.807 -8.462 6.137 1.00 97.62 75 LEU A CA 1
ATOM 574 C C . LEU A 1 75 ? 0.270 -7.418 5.845 1.00 97.62 75 LEU A C 1
ATOM 576 O O . LEU A 1 75 ? 0.353 -6.404 6.541 1.00 97.62 75 LEU A O 1
ATOM 580 N N . TYR A 1 76 ? 1.030 -7.649 4.778 1.00 98.00 76 TYR A N 1
ATOM 581 C CA . TYR A 1 76 ? 1.903 -6.657 4.160 1.00 98.00 76 TYR A CA 1
ATOM 582 C C . TYR A 1 76 ? 1.424 -6.327 2.742 1.00 98.00 76 TYR A C 1
ATOM 584 O O . TYR A 1 76 ? 1.281 -7.216 1.905 1.00 98.00 76 TYR A O 1
ATOM 592 N N . GLY A 1 77 ? 1.147 -5.058 2.456 1.00 97.94 77 GLY A N 1
ATOM 593 C CA . GLY A 1 77 ? 0.652 -4.615 1.153 1.00 97.94 77 GLY A CA 1
ATOM 594 C C . GLY A 1 77 ? 1.560 -3.597 0.475 1.00 97.94 77 GLY A C 1
ATOM 595 O O . GLY A 1 77 ? 2.282 -2.859 1.135 1.00 97.94 77 GLY A O 1
ATOM 596 N N . GLY A 1 78 ? 1.501 -3.517 -0.851 1.00 98.19 78 GLY A N 1
ATOM 597 C CA . GLY A 1 78 ? 2.235 -2.497 -1.595 1.00 98.19 78 GLY A CA 1
ATOM 598 C C . GLY A 1 78 ? 1.838 -2.424 -3.061 1.00 98.19 78 GLY A C 1
ATOM 599 O O . GLY A 1 78 ? 1.296 -3.378 -3.630 1.00 98.19 78 GLY A O 1
ATOM 600 N N . ILE A 1 79 ? 2.132 -1.280 -3.676 1.00 98.62 79 ILE A N 1
ATOM 601 C CA . ILE A 1 79 ? 1.989 -1.073 -5.116 1.00 98.62 79 ILE A CA 1
ATOM 602 C C . ILE A 1 79 ? 3.376 -0.773 -5.686 1.00 98.62 79 ILE A C 1
ATOM 604 O O . ILE A 1 79 ? 4.065 0.133 -5.225 1.00 98.62 79 ILE A O 1
ATOM 608 N N . ALA A 1 80 ? 3.775 -1.530 -6.703 1.00 98.31 80 ALA A N 1
ATOM 609 C CA . ALA A 1 80 ? 5.078 -1.422 -7.346 1.00 98.31 80 ALA A CA 1
ATOM 610 C C . ALA A 1 80 ? 4.956 -1.139 -8.851 1.00 98.31 80 ALA A C 1
ATOM 612 O O . ALA A 1 80 ? 3.897 -1.303 -9.454 1.00 98.31 80 ALA A O 1
ATOM 613 N N . PHE A 1 81 ? 6.063 -0.765 -9.485 1.00 98.12 81 PHE A N 1
ATOM 614 C CA . PHE A 1 81 ? 6.189 -0.582 -10.927 1.00 98.12 81 PHE A CA 1
ATOM 615 C C . PHE A 1 81 ? 7.303 -1.447 -11.492 1.00 98.12 81 PHE A C 1
ATOM 617 O O . PHE A 1 81 ? 8.470 -1.331 -11.103 1.00 98.12 81 PHE A O 1
ATOM 624 N N . ARG A 1 82 ? 6.927 -2.294 -12.454 1.00 97.62 82 ARG A N 1
ATOM 625 C CA . ARG A 1 82 ? 7.729 -3.325 -13.126 1.00 97.62 82 ARG A CA 1
ATOM 626 C C . ARG A 1 82 ? 8.305 -4.416 -12.227 1.00 97.62 82 ARG A C 1
ATOM 628 O O . ARG A 1 82 ? 8.300 -5.569 -12.640 1.00 97.62 82 ARG A O 1
ATOM 635 N N . SER A 1 83 ? 8.795 -4.075 -11.039 1.00 96.75 83 SER A N 1
ATOM 636 C CA . SER A 1 83 ? 9.483 -4.979 -10.125 1.00 96.75 83 SER A CA 1
ATOM 637 C C . SER A 1 83 ? 9.113 -4.699 -8.675 1.00 96.75 83 SER A C 1
ATOM 639 O O . SER A 1 83 ? 9.129 -3.551 -8.229 1.00 96.75 83 SER A O 1
ATOM 641 N N . ALA A 1 84 ? 8.852 -5.770 -7.930 1.00 96.56 84 ALA A N 1
ATOM 642 C CA . ALA A 1 84 ? 8.624 -5.747 -6.489 1.00 96.56 84 ALA A CA 1
ATOM 643 C C . ALA A 1 84 ? 9.898 -6.069 -5.681 1.00 96.56 84 ALA A C 1
ATOM 645 O O . ALA A 1 84 ? 9.819 -6.323 -4.486 1.00 96.56 84 ALA A O 1
ATOM 646 N N . ALA A 1 85 ? 11.084 -6.034 -6.302 1.00 96.31 85 ALA A N 1
ATOM 647 C CA . ALA A 1 85 ? 12.347 -6.371 -5.634 1.00 96.31 85 ALA A CA 1
ATOM 648 C C . ALA A 1 85 ? 12.718 -5.434 -4.468 1.00 96.31 85 ALA A C 1
ATOM 650 O O . ALA A 1 85 ? 13.517 -5.813 -3.621 1.00 96.31 85 ALA A O 1
ATOM 651 N N . HIS A 1 86 ? 12.166 -4.218 -4.441 1.00 95.00 86 HIS A N 1
ATOM 652 C CA . HIS A 1 86 ? 12.349 -3.273 -3.338 1.00 95.00 86 HIS A CA 1
ATOM 653 C C . HIS A 1 86 ? 11.434 -3.569 -2.142 1.00 95.00 86 HIS A C 1
ATOM 655 O O . HIS A 1 86 ? 11.724 -3.114 -1.043 1.00 95.00 86 HIS A O 1
ATOM 661 N N . LEU A 1 87 ? 10.343 -4.316 -2.354 1.00 96.25 87 LEU A N 1
ATOM 662 C CA . LEU A 1 87 ? 9.409 -4.673 -1.295 1.00 96.25 87 LEU A CA 1
ATOM 663 C C . LEU A 1 87 ? 10.038 -5.713 -0.367 1.00 96.25 87 LEU A C 1
ATOM 665 O O . LEU A 1 87 ? 10.826 -6.568 -0.785 1.00 96.25 87 LEU A O 1
ATOM 669 N N . ARG A 1 88 ? 9.594 -5.727 0.888 1.00 95.31 88 ARG A N 1
ATOM 670 C CA . ARG A 1 88 ? 10.076 -6.644 1.932 1.00 95.31 88 ARG A CA 1
ATOM 671 C C . ARG A 1 88 ? 9.509 -8.067 1.824 1.00 95.31 88 ARG A C 1
ATOM 673 O O . ARG A 1 88 ? 9.181 -8.697 2.823 1.00 95.31 88 ARG A O 1
ATOM 680 N N . LEU A 1 89 ? 9.391 -8.616 0.613 1.00 95.88 89 LEU A N 1
ATOM 681 C CA . LEU A 1 89 ? 8.742 -9.919 0.381 1.00 95.88 89 LEU A CA 1
ATOM 682 C C . LEU A 1 89 ? 9.488 -11.083 1.040 1.00 95.88 89 LEU A C 1
ATOM 684 O O . LEU A 1 89 ? 8.860 -11.996 1.567 1.00 95.88 89 LEU A O 1
ATOM 688 N N . SER A 1 90 ? 10.822 -11.036 1.052 1.00 94.69 90 SER A N 1
ATOM 689 C CA . SER A 1 90 ? 11.647 -12.050 1.722 1.00 94.69 90 SER A CA 1
ATOM 690 C C . SER A 1 90 ? 11.486 -12.028 3.243 1.00 94.69 90 SER A C 1
ATOM 692 O O . SER A 1 90 ? 11.620 -13.061 3.892 1.00 94.69 90 SER A O 1
ATOM 694 N N . GLU A 1 91 ? 11.229 -10.855 3.822 1.00 95.00 91 GLU A N 1
ATOM 695 C CA . GLU A 1 91 ? 10.962 -10.701 5.252 1.00 95.00 91 GLU A CA 1
ATOM 696 C C . GLU A 1 91 ? 9.538 -11.145 5.579 1.00 95.00 91 GLU A C 1
ATOM 698 O O . GLU A 1 91 ? 9.366 -11.985 6.456 1.00 95.00 91 GLU A O 1
ATOM 703 N N . ALA A 1 92 ? 8.542 -10.702 4.805 1.00 96.12 92 ALA A N 1
ATOM 704 C CA . ALA A 1 92 ? 7.163 -11.160 4.944 1.00 96.12 92 ALA A CA 1
ATOM 705 C C . ALA A 1 92 ? 7.069 -12.695 4.888 1.00 96.12 92 ALA A C 1
ATOM 707 O O . ALA A 1 92 ? 6.452 -13.305 5.754 1.00 96.12 92 ALA A O 1
ATOM 708 N N . ALA A 1 93 ? 7.773 -13.331 3.945 1.00 95.81 93 ALA A N 1
ATOM 709 C CA . ALA A 1 93 ? 7.846 -14.788 3.856 1.00 95.81 93 ALA A CA 1
ATOM 710 C C . ALA A 1 93 ? 8.505 -15.446 5.082 1.00 95.81 93 ALA A C 1
ATOM 712 O O . ALA A 1 93 ? 8.097 -16.529 5.481 1.00 95.81 93 ALA A O 1
ATOM 713 N N . ARG A 1 94 ? 9.515 -14.813 5.694 1.00 95.06 94 ARG A N 1
ATOM 714 C CA . ARG A 1 94 ? 10.192 -15.336 6.896 1.00 95.06 94 ARG A CA 1
ATOM 715 C C . ARG A 1 94 ? 9.298 -15.297 8.137 1.00 95.06 94 ARG A C 1
ATOM 717 O O . ARG A 1 94 ? 9.468 -16.130 9.020 1.00 95.06 94 ARG A O 1
ATOM 724 N N . HIS A 1 95 ? 8.392 -14.325 8.200 1.00 94.88 95 HIS A N 1
ATOM 725 C CA . HIS A 1 95 ? 7.451 -14.128 9.304 1.00 94.88 95 HIS A CA 1
ATOM 726 C C . HIS A 1 95 ? 6.059 -14.719 9.021 1.00 94.88 95 HIS A C 1
ATOM 728 O O . HIS A 1 95 ? 5.129 -14.452 9.774 1.00 94.88 95 HIS A O 1
ATOM 734 N N . ASP A 1 96 ? 5.901 -15.492 7.938 1.00 95.75 96 ASP A N 1
ATOM 735 C CA . ASP A 1 96 ? 4.613 -16.038 7.486 1.00 95.75 96 ASP A CA 1
ATOM 736 C C . ASP A 1 96 ? 3.512 -14.965 7.325 1.00 95.75 96 ASP A C 1
ATOM 738 O O . ASP A 1 96 ? 2.317 -15.220 7.492 1.00 95.75 96 ASP A O 1
ATOM 742 N N . VAL A 1 97 ? 3.912 -13.742 6.966 1.00 96.50 97 VAL A N 1
ATOM 743 C CA . VAL A 1 97 ? 3.013 -12.609 6.739 1.00 96.50 97 VAL A CA 1
ATOM 744 C C . VAL A 1 97 ? 2.452 -12.702 5.317 1.00 96.50 97 VAL A C 1
ATOM 746 O O . VAL A 1 97 ? 3.219 -12.650 4.347 1.00 96.50 97 VAL A O 1
ATOM 749 N N . PRO A 1 98 ? 1.122 -12.803 5.139 1.00 96.81 98 PRO A N 1
ATOM 750 C CA . PRO A 1 98 ? 0.531 -12.801 3.809 1.00 96.81 98 PRO A CA 1
ATOM 751 C C . PRO A 1 98 ? 0.767 -11.454 3.118 1.00 96.81 98 PRO A C 1
ATOM 753 O O . PRO A 1 98 ? 0.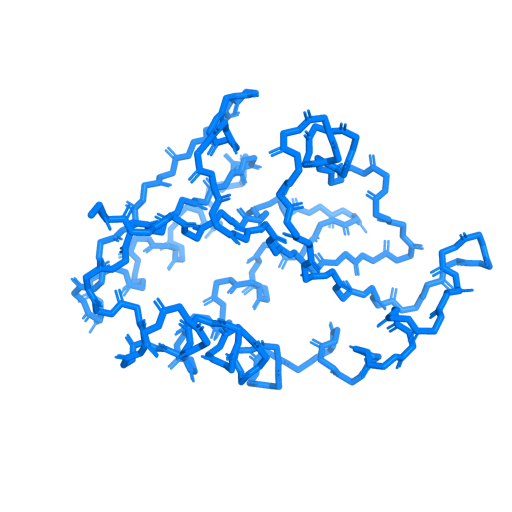827 -10.405 3.765 1.00 96.81 98 PRO A O 1
ATOM 756 N N . THR A 1 99 ? 0.876 -11.475 1.786 1.00 97.50 99 THR A N 1
ATOM 757 C CA . THR A 1 99 ? 1.165 -10.270 1.000 1.00 97.50 99 THR A CA 1
ATOM 758 C C . THR A 1 99 ? 0.041 -9.903 0.030 1.00 97.50 99 THR A C 1
ATOM 760 O O . THR A 1 99 ? -0.564 -10.768 -0.604 1.00 97.50 99 THR A O 1
ATOM 763 N N . LEU A 1 100 ? -0.231 -8.601 -0.101 1.00 97.88 100 LEU A N 1
ATOM 764 C CA . LEU A 1 100 ? -1.133 -8.017 -1.098 1.00 97.88 100 LEU A CA 1
ATOM 765 C C . LEU A 1 100 ? -0.339 -7.051 -1.988 1.00 97.88 100 LEU A C 1
ATOM 767 O O . LEU A 1 100 ? -0.248 -5.855 -1.711 1.00 97.88 100 LEU A O 1
ATOM 771 N N . VAL A 1 101 ? 0.258 -7.580 -3.054 1.00 98.00 101 VAL A N 1
ATOM 772 C CA . VAL A 1 101 ? 1.168 -6.822 -3.924 1.00 98.00 101 VAL A CA 1
ATOM 773 C C . VAL A 1 101 ? 0.541 -6.608 -5.291 1.00 98.00 101 VAL A C 1
ATOM 775 O O . VAL A 1 101 ? 0.291 -7.566 -6.019 1.00 98.00 101 VAL A O 1
ATOM 778 N N . ALA A 1 102 ? 0.336 -5.350 -5.670 1.00 98.31 102 ALA A N 1
ATOM 779 C CA . ALA A 1 102 ? -0.057 -4.985 -7.025 1.00 98.31 102 ALA A CA 1
ATOM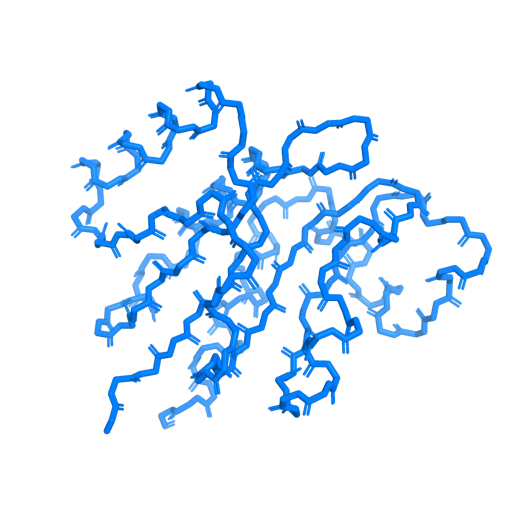 780 C C . ALA A 1 102 ? 1.153 -4.420 -7.785 1.00 98.31 102 ALA A C 1
ATOM 782 O O . ALA A 1 102 ? 1.921 -3.633 -7.238 1.00 98.31 102 ALA A O 1
ATOM 783 N N . ILE A 1 103 ? 1.346 -4.812 -9.048 1.00 98.44 103 ILE A N 1
ATOM 784 C CA . ILE A 1 103 ? 2.492 -4.361 -9.853 1.00 98.44 103 ILE A CA 1
ATOM 785 C C . ILE A 1 103 ? 1.988 -3.755 -11.160 1.00 98.44 103 ILE A C 1
ATOM 787 O O . ILE A 1 103 ? 1.369 -4.432 -11.978 1.00 98.44 103 ILE A O 1
ATOM 791 N N . GLN A 1 104 ? 2.283 -2.476 -11.375 1.00 98.38 104 GLN A N 1
ATOM 792 C CA . GLN A 1 104 ? 2.058 -1.780 -12.635 1.00 98.38 104 GLN A CA 1
ATOM 793 C C . GLN A 1 104 ? 3.059 -2.281 -13.671 1.00 98.38 104 GLN A C 1
ATOM 795 O O . GLN A 1 104 ? 4.267 -2.232 -13.436 1.00 98.38 104 GLN A O 1
ATOM 800 N N . PHE A 1 105 ? 2.563 -2.712 -14.831 1.00 97.12 105 PHE A N 1
ATOM 801 C CA . PHE A 1 105 ? 3.387 -3.188 -15.950 1.00 97.12 105 PHE A CA 1
ATOM 802 C C . PHE A 1 105 ? 4.450 -4.217 -15.513 1.00 97.12 105 PHE A C 1
ATOM 804 O O . PHE A 1 105 ? 5.646 -3.958 -15.675 1.00 97.12 105 PHE A O 1
ATOM 811 N N . PRO A 1 106 ? 4.048 -5.351 -14.911 1.00 97.50 106 PRO A N 1
ATOM 812 C CA . PRO A 1 106 ? 4.989 -6.301 -14.330 1.00 97.50 106 PRO A CA 1
ATOM 813 C C . PRO A 1 106 ? 5.980 -6.803 -15.382 1.00 97.50 106 PRO A C 1
ATOM 815 O O . PRO A 1 106 ? 5.598 -7.149 -16.501 1.00 97.50 106 PRO A O 1
ATOM 818 N N . ALA A 1 107 ? 7.261 -6.844 -15.015 1.00 97.19 107 ALA A N 1
ATOM 819 C CA . ALA A 1 107 ? 8.267 -7.534 -15.808 1.00 97.19 107 ALA A CA 1
ATOM 820 C C . ALA A 1 107 ? 7.974 -9.051 -15.819 1.00 97.19 107 ALA A C 1
ATOM 822 O O . ALA A 1 107 ? 7.316 -9.539 -14.894 1.00 97.19 107 ALA A O 1
ATOM 823 N N . PRO A 1 108 ? 8.424 -9.804 -16.842 1.00 97.25 108 PRO A N 1
ATOM 824 C CA . PRO A 1 108 ? 8.075 -11.218 -17.011 1.00 97.25 108 PRO A CA 1
ATOM 825 C C . PRO A 1 108 ? 8.297 -12.087 -15.767 1.00 97.25 108 PRO A C 1
ATOM 827 O O . PRO A 1 108 ? 7.467 -12.933 -15.453 1.00 97.25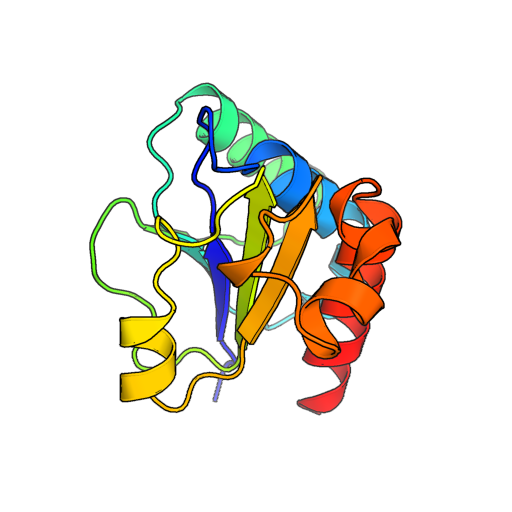 108 PRO A O 1
ATOM 830 N N . GLU A 1 109 ? 9.370 -11.846 -15.018 1.00 96.06 109 GLU A N 1
ATOM 831 C CA . GLU A 1 109 ? 9.714 -12.567 -13.789 1.00 96.06 109 GLU A CA 1
ATOM 832 C C . GLU A 1 109 ? 8.725 -12.339 -12.630 1.00 96.06 109 GLU A C 1
ATOM 834 O O . GLU A 1 109 ? 8.646 -13.157 -11.717 1.00 96.06 109 GLU A O 1
ATOM 839 N N . TRP A 1 110 ? 7.937 -11.263 -12.686 1.00 95.88 110 TRP A N 1
ATOM 840 C CA . TRP A 1 110 ? 6.888 -10.937 -11.718 1.00 95.88 110 TRP A CA 1
ATOM 841 C C . TRP A 1 110 ? 5.483 -11.313 -12.206 1.00 95.88 110 TRP A C 1
ATOM 843 O O . TRP A 1 110 ? 4.505 -11.118 -11.482 1.00 95.88 110 TRP A O 1
ATOM 853 N N . MET A 1 111 ? 5.348 -11.853 -13.422 1.00 95.50 111 MET A N 1
ATOM 854 C CA . MET A 1 111 ? 4.056 -12.267 -13.969 1.00 95.50 111 MET A CA 1
ATOM 855 C C . MET A 1 111 ? 3.593 -13.585 -13.340 1.00 95.50 111 MET A C 1
ATOM 857 O O . MET A 1 111 ? 3.855 -14.673 -13.846 1.00 95.50 111 MET A O 1
ATOM 861 N N . SER A 1 112 ? 2.854 -13.481 -12.238 1.00 94.94 112 SER A N 1
ATOM 862 C CA . SER A 1 112 ? 2.190 -14.608 -11.577 1.00 94.94 112 SER A CA 1
ATOM 863 C C . SER A 1 112 ? 0.674 -14.404 -11.518 1.00 94.94 112 SER A C 1
ATOM 865 O O . SER A 1 112 ? 0.184 -13.281 -11.642 1.00 94.94 112 SER A O 1
ATOM 867 N N . ALA A 1 113 ? -0.093 -15.482 -11.319 1.00 95.88 113 ALA A N 1
ATOM 868 C CA . ALA A 1 113 ? -1.553 -15.392 -11.230 1.00 95.88 113 ALA A CA 1
ATOM 869 C C . ALA A 1 113 ? -2.045 -14.411 -10.137 1.00 95.88 113 ALA A C 1
ATOM 871 O O . ALA A 1 113 ? -2.927 -13.609 -10.450 1.00 95.88 113 ALA A O 1
ATOM 872 N N . PRO A 1 114 ? -1.463 -14.374 -8.915 1.00 93.56 114 PRO A N 1
ATOM 873 C CA . PRO A 1 114 ? -1.811 -13.360 -7.914 1.00 93.56 114 PRO A CA 1
ATOM 874 C C . PRO A 1 114 ? -1.564 -11.919 -8.382 1.00 93.56 114 PRO A C 1
ATOM 876 O O . PRO A 1 114 ? -2.418 -11.057 -8.186 1.00 93.56 114 PRO A O 1
ATOM 879 N N . ILE A 1 115 ? -0.438 -11.659 -9.056 1.00 95.44 115 ILE A N 1
ATOM 880 C CA . ILE A 1 115 ? -0.118 -10.324 -9.584 1.00 95.44 115 ILE A CA 1
ATOM 881 C C . ILE A 1 115 ? -1.093 -9.927 -10.696 1.00 95.44 115 ILE A C 1
ATOM 883 O O . ILE A 1 115 ? -1.599 -8.806 -10.706 1.00 95.44 115 ILE A O 1
ATOM 887 N N . LEU A 1 116 ? -1.410 -10.849 -11.609 1.00 95.25 116 LEU A N 1
ATOM 888 C CA . LEU A 1 116 ? -2.367 -10.600 -12.691 1.00 95.25 116 LEU A CA 1
ATOM 889 C C . LEU A 1 116 ? -3.786 -10.348 -12.160 1.00 95.25 116 LEU A C 1
ATOM 891 O O . LEU A 1 116 ? -4.488 -9.489 -12.691 1.00 95.25 116 LEU A O 1
ATOM 895 N N . ALA A 1 117 ? -4.192 -11.025 -11.081 1.00 96.00 117 ALA A N 1
ATOM 896 C CA . ALA A 1 117 ? -5.481 -10.795 -10.425 1.00 96.00 117 ALA A CA 1
ATOM 897 C C . ALA A 1 117 ? -5.610 -9.381 -9.822 1.00 96.0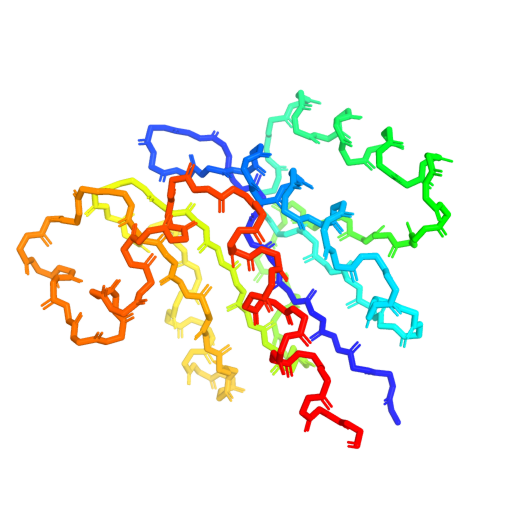0 117 ALA A C 1
ATOM 899 O O . ALA A 1 117 ? -6.720 -8.862 -9.686 1.00 96.00 117 ALA A O 1
ATOM 900 N N . LEU A 1 118 ? -4.482 -8.741 -9.500 1.00 96.44 118 LEU A N 1
ATOM 901 C CA . LEU A 1 118 ? -4.403 -7.373 -8.982 1.00 96.44 118 LEU A CA 1
ATOM 902 C C . LEU A 1 118 ? -4.051 -6.334 -10.061 1.00 96.44 118 LEU A C 1
ATOM 904 O O . LEU A 1 118 ? -3.844 -5.167 -9.734 1.00 96.44 118 LEU A O 1
ATOM 908 N N . GLY A 1 119 ? -4.033 -6.714 -11.345 1.00 95.38 119 GLY A N 1
ATOM 909 C CA . GLY A 1 119 ? -3.581 -5.850 -12.441 1.00 95.38 119 GLY A CA 1
ATOM 910 C C . GLY A 1 119 ? -4.290 -4.493 -12.506 1.00 95.38 119 GLY A C 1
ATOM 911 O O . GLY A 1 119 ? -3.625 -3.470 -12.617 1.00 95.38 119 GLY A O 1
ATOM 912 N N . ASN A 1 120 ? -5.619 -4.458 -12.355 1.00 96.31 120 ASN A N 1
ATOM 913 C CA . ASN A 1 120 ? -6.370 -3.192 -12.334 1.00 96.31 120 ASN A CA 1
ATOM 914 C C . ASN A 1 120 ? -6.125 -2.393 -11.045 1.00 96.31 120 ASN A C 1
ATOM 916 O O . ASN A 1 120 ? -5.985 -1.173 -11.088 1.00 96.31 120 ASN A O 1
ATOM 920 N N . ALA A 1 121 ? -6.016 -3.083 -9.906 1.00 97.19 121 ALA A N 1
ATOM 921 C CA . ALA A 1 121 ? -5.730 -2.458 -8.615 1.00 97.19 121 ALA A CA 1
ATOM 922 C C . ALA A 1 121 ? -4.337 -1.812 -8.574 1.00 97.19 121 ALA A C 1
ATOM 924 O O . ALA A 1 121 ? -4.120 -0.876 -7.817 1.00 97.19 121 ALA A O 1
ATOM 925 N N . ALA A 1 122 ? -3.406 -2.238 -9.433 1.00 97.50 122 ALA A N 1
ATOM 926 C CA . ALA A 1 122 ? -2.106 -1.588 -9.550 1.00 97.50 122 ALA A CA 1
ATOM 927 C C . ALA A 1 122 ? -2.201 -0.135 -10.050 1.00 97.50 122 ALA A C 1
ATOM 929 O O . ALA A 1 122 ? -1.297 0.655 -9.788 1.00 97.50 122 ALA A O 1
ATOM 930 N N . PHE A 1 123 ? -3.265 0.230 -10.772 1.00 97.94 123 PHE A N 1
ATOM 931 C CA . PHE A 1 123 ? -3.451 1.561 -11.366 1.00 97.94 123 PHE A CA 1
ATOM 932 C C . PHE A 1 123 ? -4.537 2.393 -10.691 1.00 97.94 123 PHE A C 1
ATOM 934 O O . PHE A 1 123 ? -4.590 3.603 -10.901 1.00 97.94 123 PHE A O 1
ATOM 941 N N . ASP A 1 124 ? -5.398 1.753 -9.907 1.00 98.25 124 ASP A N 1
ATOM 942 C CA . ASP A 1 124 ? -6.566 2.383 -9.314 1.00 98.25 124 ASP A CA 1
ATOM 943 C C . ASP A 1 124 ? -6.508 2.264 -7.781 1.00 98.25 124 ASP A C 1
ATOM 945 O O . ASP A 1 124 ? -6.697 1.165 -7.240 1.00 98.25 124 ASP A O 1
ATOM 949 N N . PRO A 1 125 ? -6.270 3.379 -7.060 1.00 97.81 125 PRO A N 1
ATOM 950 C CA . PRO A 1 125 ? -6.190 3.362 -5.606 1.00 97.81 125 PRO A CA 1
ATOM 951 C C . PRO A 1 125 ? -7.512 2.943 -4.960 1.00 97.81 125 PRO A C 1
ATOM 953 O O . PRO A 1 125 ? -7.487 2.346 -3.886 1.00 97.81 125 PRO A O 1
ATOM 956 N N . LYS A 1 126 ? -8.660 3.180 -5.609 1.00 98.50 126 LYS A N 1
ATOM 957 C CA . LYS A 1 126 ? -9.946 2.695 -5.110 1.00 98.50 126 LYS A CA 1
ATOM 958 C C . LYS A 1 126 ? -9.982 1.177 -5.129 1.00 98.50 126 LYS A C 1
ATOM 960 O O . LYS A 1 126 ? -10.275 0.570 -4.106 1.00 98.50 126 LYS A O 1
ATOM 965 N N . LEU A 1 127 ? -9.640 0.563 -6.261 1.00 98.38 127 LEU A N 1
ATOM 966 C CA . LEU A 1 127 ? -9.636 -0.896 -6.372 1.00 98.38 127 LEU A CA 1
ATOM 967 C C . LEU A 1 127 ? -8.622 -1.530 -5.415 1.00 98.38 127 LEU A C 1
ATOM 969 O O . LEU A 1 127 ? -8.934 -2.544 -4.797 1.00 98.38 127 LEU A O 1
ATOM 973 N N . PHE A 1 128 ? -7.433 -0.945 -5.245 1.00 98.50 128 PHE A N 1
ATOM 974 C CA . PHE A 1 128 ? -6.477 -1.445 -4.253 1.00 98.50 128 PHE A CA 1
ATOM 975 C C . PHE A 1 128 ? -7.003 -1.303 -2.819 1.00 98.50 128 PHE A C 1
ATOM 977 O O . PHE A 1 128 ? -6.918 -2.254 -2.042 1.00 98.50 128 PHE A O 1
ATOM 984 N N . GLY A 1 129 ? -7.619 -0.166 -2.486 1.00 98.31 129 GLY A N 1
ATOM 985 C CA . GLY A 1 129 ? -8.257 0.062 -1.190 1.00 98.31 129 GLY A CA 1
ATOM 986 C C . GLY A 1 129 ? -9.388 -0.930 -0.909 1.00 98.31 129 GLY A C 1
ATOM 987 O O . GLY A 1 129 ? -9.484 -1.462 0.194 1.00 98.31 129 GLY A O 1
ATOM 988 N N . GLU A 1 130 ? -10.192 -1.275 -1.918 1.00 98.00 130 GLU A N 1
ATOM 989 C CA . GLU A 1 130 ? -11.207 -2.329 -1.812 1.00 98.00 130 GLU A CA 1
ATOM 990 C C . GLU A 1 130 ? -10.576 -3.695 -1.498 1.00 98.00 130 GLU A C 1
ATOM 992 O O . GLU A 1 130 ? -11.080 -4.410 -0.635 1.00 98.00 130 GLU A O 1
ATOM 997 N N . ARG A 1 131 ? -9.433 -4.037 -2.112 1.00 97.81 131 ARG A N 1
ATOM 998 C CA . ARG A 1 131 ? -8.699 -5.277 -1.793 1.00 97.81 131 ARG A CA 1
ATOM 999 C C . ARG A 1 131 ? -8.122 -5.281 -0.382 1.00 97.81 131 ARG A C 1
ATOM 1001 O O . ARG A 1 131 ? -8.198 -6.308 0.289 1.00 97.81 131 ARG A O 1
ATOM 1008 N N . LEU A 1 132 ? -7.585 -4.151 0.077 1.00 97.62 132 LEU A N 1
ATOM 1009 C CA . LEU A 1 132 ? -7.146 -3.992 1.465 1.00 97.62 132 LEU A CA 1
ATOM 1010 C C . LEU A 1 132 ? -8.314 -4.193 2.429 1.00 97.62 132 LEU A C 1
ATOM 1012 O O . LEU A 1 132 ? -8.205 -4.967 3.376 1.00 97.62 132 LEU A O 1
ATOM 1016 N N . ARG A 1 133 ? -9.452 -3.549 2.161 1.00 97.12 133 ARG A N 1
ATOM 1017 C CA . ARG A 1 133 ? -10.669 -3.677 2.966 1.00 97.12 133 ARG A CA 1
ATOM 1018 C C . ARG A 1 133 ? -11.137 -5.125 3.064 1.00 97.12 133 ARG A C 1
ATOM 1020 O O . ARG A 1 133 ? -11.448 -5.581 4.161 1.00 97.12 133 ARG A O 1
ATOM 1027 N N . ASP A 1 134 ? -11.191 -5.836 1.941 1.00 96.69 134 ASP A N 1
ATOM 1028 C CA . ASP A 1 134 ? -11.617 -7.237 1.903 1.00 96.69 134 ASP A CA 1
ATOM 1029 C C . ASP A 1 134 ? -10.669 -8.126 2.723 1.00 96.69 134 ASP A C 1
ATOM 1031 O O . ASP A 1 134 ? -11.124 -8.972 3.495 1.00 96.69 134 ASP A O 1
ATOM 1035 N N . ALA A 1 135 ? -9.356 -7.892 2.620 1.00 95.69 135 ALA A N 1
ATOM 1036 C CA . ALA A 1 135 ? -8.360 -8.610 3.407 1.00 95.69 135 ALA A CA 1
ATOM 1037 C C . ALA A 1 135 ? -8.509 -8.329 4.911 1.00 95.69 135 ALA A C 1
ATOM 1039 O O . ALA A 1 135 ? -8.544 -9.264 5.707 1.00 95.69 135 ALA A O 1
ATOM 1040 N N . VAL A 1 136 ? -8.666 -7.064 5.305 1.00 94.25 136 VAL A N 1
ATOM 1041 C CA . VAL A 1 136 ? -8.814 -6.664 6.714 1.00 94.25 136 VAL A CA 1
ATOM 1042 C C . VAL A 1 136 ? -10.108 -7.209 7.323 1.00 94.25 136 VAL A C 1
ATOM 1044 O O . VAL A 1 136 ? -10.099 -7.714 8.444 1.00 94.25 136 VAL A O 1
ATOM 1047 N N . ARG A 1 137 ? -11.221 -7.192 6.577 1.00 92.25 137 ARG A N 1
ATOM 1048 C CA . ARG A 1 137 ? -12.509 -7.741 7.038 1.00 92.25 137 ARG A CA 1
ATOM 1049 C C . ARG A 1 137 ? -12.467 -9.242 7.316 1.00 92.25 137 ARG A C 1
ATOM 1051 O O . ARG A 1 137 ? -13.275 -9.715 8.101 1.00 92.25 137 ARG A O 1
ATOM 1058 N N . SER A 1 138 ? -11.533 -9.980 6.716 1.00 89.75 138 SER A N 1
ATOM 1059 C CA . SER A 1 138 ? -11.359 -11.415 6.981 1.00 89.75 138 SER A CA 1
ATOM 1060 C C . SER A 1 138 ? -10.730 -11.730 8.348 1.00 89.75 138 SER A C 1
ATOM 1062 O O . SER A 1 138 ? -10.630 -12.897 8.722 1.00 89.75 138 SER A O 1
ATOM 1064 N N . TRP A 1 139 ? -10.277 -10.713 9.092 1.00 87.88 139 TRP A N 1
ATOM 1065 C CA . TRP A 1 139 ? -9.635 -10.885 10.400 1.00 87.88 139 TRP A CA 1
ATOM 1066 C C . TRP A 1 139 ? -10.609 -10.928 11.581 1.00 87.88 139 TRP A C 1
ATOM 1068 O O . TRP A 1 139 ? -10.161 -11.216 12.696 1.00 87.88 139 TRP A O 1
ATOM 1078 N N . GLY A 1 140 ? -11.884 -10.603 11.340 1.00 67.12 140 GLY A N 1
ATOM 1079 C CA . GLY A 1 140 ? -12.978 -10.603 12.312 1.00 67.12 140 GLY A CA 1
ATOM 1080 C C . GLY A 1 140 ? -13.959 -11.735 12.062 1.00 67.12 140 GLY A C 1
ATOM 1081 O O . GLY A 1 140 ? -14.418 -11.859 10.906 1.00 67.12 140 GLY A O 1
#

Sequence (140 aa):
MTKILALDGSESIHGRGFLVVSSLYWCVEALEGIDVRILDVTSRDVQLALDVFQWDTGVRLTVRPDAEGLEDAALYGGIAFRSAAHLRLSEAARHDVPTLVAIQFPAPEWMSAPILALGNAAFDPKLFGERLRDAVRSWG

Foldseek 3Di:
DAAEEEEELDDDLWFDNVLLLLLCVLQLVLLVSHAYEYEQNPDPVSVVSVVVSCVVRVRDYHYYNDDDDLLRHQEYEGATEQDPPVPPVVVCVVNVHHYHYEYAPHHPVPDDPSNVVCPVVNPHSNSVSVVVNVSSVVVD

Secondary structure (DSSP, 8-state):
---EEEEE--BSSSBBHHHHHHHHTTTGGG-TT-EEEEE----HHHHHHHHHHHHHH---EEEE-SS-S-TTEEEEEEEEESB-TTS-HHHHHHTT--EEEEEES--GGG--HHHHHTTTTTT-HHHHHHHHHHHHHTT-